Protein AF-A0A455U669-F1 (afdb_monomer_lite)

Foldseek 3Di:
DDDDDDQADAQPPPRATWDDDPQWTAGPVGDIWGQDPVRDTDRDDPVCPCDVCPPDDPVNVVVVVVD

Radius of gyration: 14.65 Å; chains: 1; bounding box: 31×34×31 Å

Structure (mmCIF, N/CA/C/O backbone):
data_AF-A0A455U669-F1
#
_entry.id   AF-A0A455U669-F1
#
loop_
_atom_site.group_PDB
_atom_site.id
_atom_site.type_symbol
_atom_site.label_atom_id
_atom_site.label_alt_id
_atom_site.label_comp_id
_atom_site.label_asym_id
_atom_site.label_entity_id
_atom_site.label_seq_id
_atom_site.pdbx_PDB_ins_code
_atom_site.Cartn_x
_atom_site.Cartn_y
_atom_site.Cartn_z
_atom_site.occupancy
_atom_site.B_iso_or_equiv
_atom_site.auth_seq_id
_atom_site.auth_comp_id
_atom_site.auth_asym_id
_atom_site.auth_atom_id
_atom_site.pdbx_PDB_model_num
ATOM 1 N N . MET A 1 1 ? 1.695 20.697 -9.464 1.00 53.12 1 MET A N 1
ATOM 2 C CA . MET A 1 1 ? 0.855 19.608 -10.000 1.00 53.12 1 MET A CA 1
ATOM 3 C C . MET A 1 1 ? 0.353 18.802 -8.815 1.00 53.12 1 MET A C 1
ATOM 5 O O . MET A 1 1 ? 1.157 18.181 -8.135 1.00 53.12 1 MET A O 1
ATOM 9 N N . SER A 1 2 ? -0.926 18.930 -8.476 1.00 63.59 2 SER A N 1
ATOM 10 C CA . SER A 1 2 ? -1.560 18.203 -7.373 1.00 63.59 2 SER A CA 1
ATOM 11 C C . SER A 1 2 ? -1.932 16.803 -7.856 1.00 63.59 2 SER A C 1
ATOM 13 O O . SER A 1 2 ? -2.719 16.657 -8.786 1.00 63.59 2 SER A O 1
ATOM 15 N N . ILE A 1 3 ? -1.330 15.778 -7.257 1.00 75.62 3 ILE A N 1
ATOM 16 C CA . ILE A 1 3 ? -1.682 14.382 -7.523 1.00 75.62 3 ILE A CA 1
ATOM 17 C C . ILE A 1 3 ? -2.805 14.018 -6.553 1.00 75.62 3 ILE A C 1
ATOM 19 O O . ILE A 1 3 ? -2.602 14.046 -5.339 1.00 75.62 3 ILE A O 1
ATOM 23 N N . THR A 1 4 ? -3.987 13.699 -7.075 1.00 77.12 4 THR A N 1
ATOM 24 C CA . THR A 1 4 ? -5.088 13.182 -6.256 1.00 77.12 4 THR A CA 1
ATOM 25 C C . THR A 1 4 ? -4.848 11.693 -5.999 1.00 77.12 4 THR A C 1
ATOM 27 O O . THR A 1 4 ? -4.729 10.933 -6.962 1.00 77.12 4 THR A O 1
ATOM 30 N N . PRO A 1 5 ? -4.751 11.248 -4.734 1.00 75.19 5 PRO A N 1
ATOM 31 C CA . PRO A 1 5 ? -4.500 9.847 -4.427 1.00 75.19 5 PRO A CA 1
ATOM 32 C C . PRO A 1 5 ? -5.714 8.991 -4.796 1.00 75.19 5 PRO A C 1
ATOM 34 O O . PRO A 1 5 ? -6.854 9.350 -4.499 1.00 75.19 5 PRO A O 1
ATOM 37 N N . PHE A 1 6 ? -5.461 7.842 -5.420 1.00 82.56 6 PHE A N 1
ATOM 38 C CA . PHE A 1 6 ? -6.484 6.836 -5.683 1.00 82.56 6 PHE A CA 1
ATOM 39 C C . PHE A 1 6 ? -6.770 6.045 -4.401 1.00 82.56 6 PHE A C 1
ATOM 41 O O . PHE A 1 6 ? -5.852 5.510 -3.783 1.00 82.56 6 PHE A O 1
ATOM 48 N N . GLN A 1 7 ? -8.037 6.005 -3.988 1.00 81.94 7 GLN A N 1
ATOM 49 C CA . GLN A 1 7 ? -8.441 5.502 -2.666 1.00 81.94 7 GLN A CA 1
ATOM 50 C C . GLN A 1 7 ? -9.142 4.137 -2.729 1.00 81.94 7 GLN A C 1
ATOM 52 O O . GLN A 1 7 ? -9.253 3.462 -1.712 1.00 81.94 7 GLN A O 1
ATOM 57 N N . ALA A 1 8 ? -9.603 3.718 -3.912 1.00 88.75 8 ALA A N 1
ATOM 58 C CA . ALA A 1 8 ? -10.360 2.482 -4.111 1.00 88.75 8 ALA A CA 1
ATOM 59 C C . ALA A 1 8 ? -9.429 1.299 -4.428 1.00 88.75 8 ALA A C 1
ATOM 61 O O . ALA A 1 8 ? -9.432 0.768 -5.536 1.00 88.75 8 ALA A O 1
ATOM 62 N N . LEU A 1 9 ? -8.588 0.918 -3.467 1.00 90.75 9 LEU A N 1
ATOM 63 C CA . LEU A 1 9 ? -7.661 -0.203 -3.625 1.00 90.75 9 LEU A CA 1
ATOM 64 C C . LEU A 1 9 ? -8.351 -1.544 -3.345 1.00 90.75 9 LEU A C 1
ATOM 66 O O . LEU A 1 9 ? -9.163 -1.652 -2.428 1.00 90.75 9 LEU A O 1
ATOM 70 N N . ALA A 1 10 ? -7.975 -2.570 -4.107 1.00 92.88 10 ALA A N 1
ATOM 71 C CA . ALA A 1 10 ? -8.391 -3.950 -3.891 1.00 92.88 10 ALA A CA 1
ATOM 72 C C . ALA A 1 10 ? -7.203 -4.793 -3.422 1.00 92.88 10 ALA A C 1
ATOM 74 O O . ALA A 1 10 ? -6.051 -4.554 -3.800 1.00 92.88 10 ALA A O 1
ATOM 75 N N . CYS A 1 11 ? -7.485 -5.780 -2.586 1.00 92.00 11 CYS A N 1
ATOM 76 C CA . CYS A 1 11 ? -6.491 -6.695 -2.072 1.00 92.00 11 CYS A CA 1
ATOM 77 C C . CYS A 1 11 ? -6.034 -7.660 -3.183 1.00 92.00 11 CYS A C 1
ATOM 79 O O . CYS A 1 11 ? -6.864 -8.307 -3.819 1.00 92.00 11 CYS A O 1
ATOM 81 N N . PRO A 1 12 ? -4.721 -7.818 -3.411 1.00 90.12 12 PRO A N 1
ATOM 82 C CA . PRO A 1 12 ? -4.180 -8.697 -4.452 1.00 90.12 12 PRO A CA 1
ATOM 83 C C . PRO A 1 12 ? -4.389 -10.198 -4.179 1.00 90.12 12 PRO A C 1
ATOM 85 O O . PRO A 1 12 ? -4.071 -11.012 -5.041 1.00 90.12 12 PRO A O 1
ATOM 88 N N . LEU A 1 13 ? -4.844 -10.573 -2.977 1.00 87.75 13 LEU A N 1
ATOM 89 C CA . LEU A 1 13 ? -4.987 -11.969 -2.548 1.00 87.75 13 LEU A CA 1
ATOM 90 C C . LEU A 1 13 ? -6.433 -12.470 -2.627 1.00 87.75 13 LEU A C 1
ATOM 92 O O . LEU A 1 13 ? -6.651 -13.614 -3.011 1.00 87.75 13 LEU A O 1
ATOM 96 N N . ASP A 1 14 ? -7.403 -11.627 -2.278 1.00 91.19 14 ASP A N 1
ATOM 97 C CA . ASP A 1 14 ? -8.827 -11.990 -2.206 1.00 91.19 14 ASP A CA 1
ATOM 98 C C . ASP A 1 14 ? -9.734 -11.085 -3.066 1.00 91.19 14 ASP A C 1
ATOM 100 O O . ASP A 1 14 ? -10.897 -11.414 -3.281 1.00 91.19 14 ASP A O 1
ATOM 104 N N . GLY A 1 15 ? -9.214 -9.975 -3.604 1.00 90.25 15 GLY A N 1
ATOM 105 C CA . GLY A 1 15 ? -9.979 -9.006 -4.392 1.00 90.25 15 GLY A CA 1
ATOM 106 C C . GLY A 1 15 ? -10.895 -8.090 -3.574 1.00 90.25 15 GLY A C 1
ATOM 107 O O . GLY A 1 15 ? -11.577 -7.251 -4.161 1.00 90.25 15 GLY A O 1
ATOM 108 N N . GLU A 1 16 ? -10.914 -8.203 -2.244 1.00 93.94 16 GLU A N 1
ATOM 109 C CA . GLU A 1 16 ? -11.756 -7.378 -1.378 1.00 93.94 16 GLU A CA 1
ATOM 110 C C . GLU A 1 16 ? -11.240 -5.935 -1.267 1.00 93.94 16 GLU A C 1
ATOM 112 O O . GLU A 1 16 ? -10.036 -5.683 -1.416 1.00 93.94 16 GLU A O 1
ATOM 117 N N . PRO A 1 17 ? -12.124 -4.960 -0.979 1.00 93.31 17 PRO A N 1
ATOM 118 C CA . PRO A 1 17 ? -11.712 -3.581 -0.761 1.00 93.31 17 PRO A CA 1
ATOM 119 C C . PRO A 1 17 ? -10.731 -3.473 0.411 1.00 93.31 17 PRO A C 1
ATOM 121 O O . PRO A 1 17 ? -10.933 -4.029 1.494 1.00 93.31 17 PRO A O 1
ATOM 124 N N . LEU A 1 18 ? -9.656 -2.720 0.192 1.00 93.69 18 LEU A N 1
ATOM 125 C CA . LEU A 1 18 ? -8.709 -2.362 1.236 1.00 93.69 18 LEU A CA 1
ATOM 126 C C . LEU A 1 18 ? -9.170 -1.084 1.936 1.00 93.69 18 LEU A C 1
ATOM 128 O O . LEU A 1 18 ? -9.503 -0.088 1.297 1.00 93.69 18 LEU A O 1
ATOM 132 N N . HIS A 1 19 ? -9.110 -1.094 3.263 1.00 92.88 19 HIS A N 1
ATOM 133 C CA . HIS A 1 19 ? -9.394 0.056 4.112 1.00 92.88 19 HIS A CA 1
ATOM 134 C C . HIS A 1 19 ? -8.130 0.509 4.843 1.00 92.88 19 HIS A C 1
ATOM 136 O O . HIS A 1 19 ? -7.315 -0.311 5.270 1.00 92.88 19 HIS A O 1
ATOM 142 N N . VAL A 1 20 ? -7.963 1.821 5.011 1.00 90.94 20 VAL A N 1
ATOM 143 C CA . VAL A 1 20 ? -6.840 2.379 5.774 1.00 90.94 20 VAL A CA 1
ATOM 144 C C . VAL A 1 20 ? -7.082 2.179 7.268 1.00 90.94 20 VAL A C 1
ATOM 146 O O . VAL A 1 20 ? -8.068 2.663 7.820 1.00 90.94 20 VAL A O 1
ATOM 149 N N . ALA A 1 21 ? -6.141 1.516 7.930 1.00 89.56 21 ALA A N 1
ATOM 150 C CA . ALA A 1 21 ? -6.062 1.365 9.374 1.00 89.56 21 ALA A CA 1
ATOM 151 C C . ALA A 1 21 ? -4.711 1.919 9.860 1.00 89.56 21 ALA A C 1
ATOM 153 O O . ALA A 1 21 ? -3.687 1.228 9.859 1.00 89.56 21 ALA A O 1
ATOM 154 N N . GLY A 1 22 ? -4.693 3.199 10.242 1.00 89.06 22 GLY A N 1
ATOM 155 C CA . GLY A 1 22 ? -3.471 3.896 10.648 1.00 89.06 22 GLY A CA 1
ATOM 156 C C . GLY A 1 22 ? -2.462 3.987 9.501 1.00 89.06 22 GLY A C 1
ATOM 157 O O . GLY A 1 22 ? -2.728 4.630 8.492 1.00 89.06 22 GLY A O 1
ATOM 158 N N . ASN A 1 23 ? -1.310 3.328 9.653 1.00 90.56 23 ASN A N 1
ATOM 159 C CA . ASN A 1 23 ? -0.234 3.321 8.655 1.00 90.56 23 ASN A CA 1
ATOM 160 C C . ASN A 1 23 ? -0.225 2.049 7.782 1.00 90.56 23 ASN A C 1
ATOM 162 O O . ASN A 1 23 ? 0.807 1.678 7.219 1.00 90.56 23 ASN A O 1
ATOM 166 N N . THR A 1 24 ? -1.362 1.353 7.712 1.00 91.50 24 THR A N 1
ATOM 167 C CA . THR A 1 24 ? -1.526 0.087 6.989 1.00 91.50 24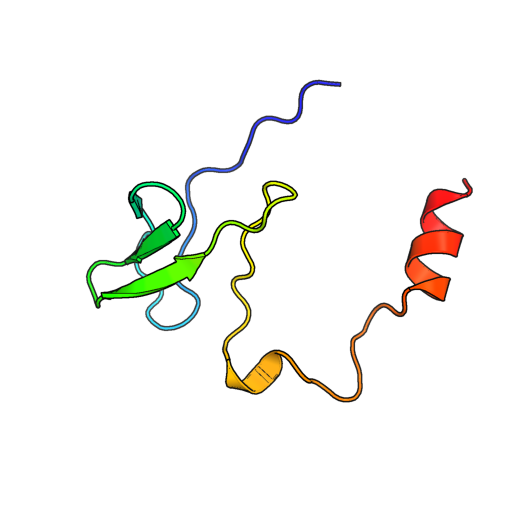 THR A CA 1
ATOM 168 C C . THR A 1 24 ? -2.843 0.063 6.224 1.00 91.50 24 THR A C 1
ATOM 170 O O . THR A 1 24 ? -3.806 0.717 6.618 1.00 91.50 24 THR A O 1
ATOM 173 N N . TRP A 1 25 ? -2.892 -0.701 5.140 1.00 92.62 25 TRP A N 1
ATOM 174 C CA . TRP A 1 25 ? -4.1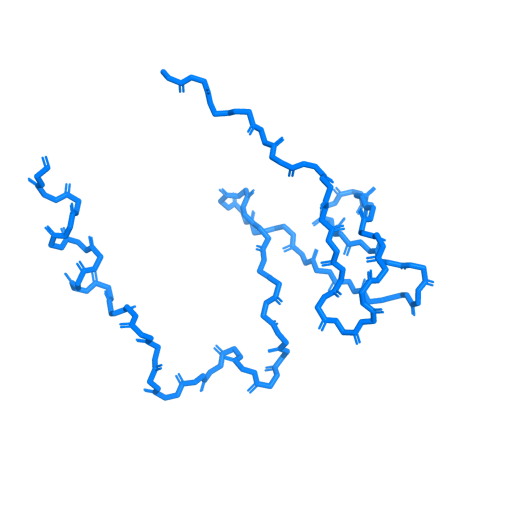13 -1.043 4.417 1.00 92.62 25 TRP A CA 1
ATOM 175 C C . TRP A 1 25 ? -4.525 -2.470 4.755 1.00 92.62 25 TRP A C 1
ATOM 177 O O . TRP A 1 25 ? -3.675 -3.360 4.724 1.00 92.62 25 TRP A O 1
ATOM 187 N N . ARG A 1 26 ? -5.807 -2.694 5.056 1.00 93.75 26 ARG A N 1
ATOM 188 C CA . ARG A 1 26 ? -6.331 -4.000 5.467 1.00 93.75 26 ARG A CA 1
ATOM 189 C C . ARG A 1 26 ? -7.656 -4.347 4.786 1.00 93.75 26 ARG A C 1
ATOM 191 O O . ARG A 1 26 ? -8.527 -3.487 4.694 1.00 93.75 26 ARG A O 1
ATOM 198 N N . CYS A 1 27 ? -7.810 -5.593 4.335 1.00 93.81 27 CYS A N 1
ATOM 199 C CA . CYS A 1 27 ? -9.089 -6.137 3.847 1.00 93.81 27 CYS A CA 1
ATOM 200 C C . CYS A 1 27 ? -9.868 -6.849 4.967 1.00 93.81 27 CYS A C 1
ATOM 202 O O . CYS A 1 27 ? -9.325 -7.095 6.049 1.00 93.81 27 CYS A O 1
ATOM 204 N N . ALA A 1 28 ? -11.124 -7.227 4.709 1.00 92.94 28 ALA A N 1
ATOM 205 C CA . ALA A 1 28 ? -11.955 -7.925 5.692 1.00 92.94 28 ALA A CA 1
ATOM 206 C C . ALA A 1 28 ? -11.414 -9.323 6.054 1.00 92.94 28 ALA A C 1
ATOM 208 O O . ALA A 1 28 ? -11.497 -9.718 7.217 1.00 92.94 28 ALA A O 1
ATOM 209 N N . ALA A 1 29 ? -10.754 -10.019 5.120 1.00 91.12 29 ALA A N 1
ATOM 210 C CA . ALA A 1 29 ? -10.043 -11.274 5.392 1.00 91.12 29 ALA A CA 1
ATOM 211 C C . ALA A 1 29 ? -8.779 -11.128 6.275 1.00 91.12 29 ALA A C 1
ATOM 213 O O . ALA A 1 29 ? -8.217 -12.126 6.723 1.00 91.12 29 ALA A O 1
ATOM 214 N N . GLY A 1 30 ? -8.319 -9.900 6.551 1.00 90.88 30 GLY A N 1
ATOM 215 C CA . GLY A 1 30 ? -7.205 -9.625 7.467 1.00 90.88 30 GLY A CA 1
ATOM 216 C C . GLY A 1 30 ? -5.823 -9.482 6.819 1.00 90.88 30 GLY A C 1
ATOM 217 O O . GLY A 1 30 ? -4.841 -9.283 7.539 1.00 90.88 30 GLY A O 1
ATOM 218 N N .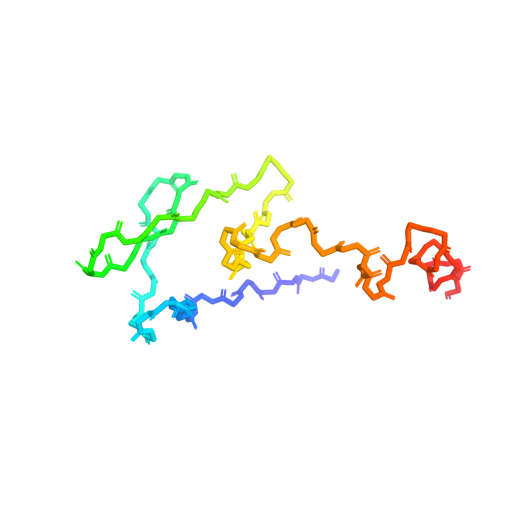 HIS A 1 31 ? -5.714 -9.518 5.486 1.00 91.31 31 HIS A N 1
ATOM 219 C CA . HIS A 1 31 ? -4.461 -9.206 4.789 1.00 91.31 31 HIS A CA 1
ATOM 220 C C . HIS A 1 31 ? -4.065 -7.747 5.021 1.00 91.31 31 HIS A C 1
ATOM 222 O O . HIS A 1 31 ? -4.910 -6.859 4.946 1.00 91.31 31 HIS A O 1
ATOM 228 N N . SER A 1 32 ? -2.784 -7.499 5.306 1.00 90.88 32 SER A N 1
ATOM 229 C CA . SER A 1 32 ? -2.275 -6.189 5.727 1.00 90.88 32 SER A CA 1
ATOM 230 C C . SER A 1 32 ? -1.089 -5.754 4.867 1.00 90.88 32 SER A C 1
ATOM 232 O O . SER A 1 32 ? -0.159 -6.533 4.659 1.00 90.88 32 SER A O 1
ATOM 234 N N . PHE A 1 33 ? -1.098 -4.499 4.415 1.00 90.88 33 PHE A N 1
ATOM 235 C CA . PHE A 1 33 ? -0.045 -3.895 3.596 1.00 90.88 33 PHE A CA 1
ATOM 236 C C . PHE A 1 33 ? 0.429 -2.581 4.223 1.00 90.88 33 PHE A C 1
ATOM 238 O O . PHE A 1 33 ? -0.357 -1.649 4.392 1.00 90.88 33 PHE A O 1
ATOM 245 N N . ASP A 1 34 ? 1.713 -2.488 4.562 1.00 91.44 34 ASP A N 1
ATOM 246 C CA . ASP A 1 34 ? 2.270 -1.303 5.219 1.00 91.44 34 ASP A CA 1
ATOM 247 C C . ASP A 1 34 ? 2.487 -0.144 4.241 1.00 91.44 34 ASP A C 1
ATOM 249 O O . ASP A 1 34 ? 2.964 -0.327 3.114 1.00 91.44 34 ASP A O 1
ATOM 253 N N . ILE A 1 35 ? 2.198 1.072 4.704 1.00 90.88 35 ILE A N 1
ATOM 254 C CA . ILE A 1 35 ? 2.563 2.301 4.002 1.00 90.88 35 ILE A CA 1
ATOM 255 C C . ILE A 1 35 ? 4.047 2.574 4.272 1.00 90.88 35 ILE A C 1
ATOM 257 O O . ILE A 1 35 ? 4.472 2.765 5.415 1.00 90.88 35 ILE A O 1
ATOM 261 N N . ALA A 1 36 ? 4.854 2.587 3.214 1.00 88.44 36 ALA A N 1
ATOM 262 C CA . ALA A 1 36 ? 6.270 2.906 3.289 1.00 88.44 36 ALA A CA 1
ATOM 263 C C . ALA A 1 36 ? 6.482 4.364 3.723 1.00 88.44 36 ALA A C 1
ATOM 265 O O . ALA A 1 36 ? 5.636 5.228 3.503 1.00 88.44 36 ALA A O 1
ATOM 266 N N . LYS A 1 37 ? 7.661 4.677 4.273 1.00 87.38 37 LYS A N 1
ATOM 267 C CA . LYS A 1 37 ? 8.000 6.042 4.729 1.00 87.38 37 LYS A CA 1
ATOM 268 C C . LYS A 1 37 ? 7.895 7.101 3.625 1.00 87.38 37 LYS A C 1
ATOM 270 O O . LYS A 1 37 ? 7.712 8.273 3.918 1.00 87.38 37 LYS A O 1
ATOM 275 N N . GLN A 1 38 ? 8.025 6.687 2.367 1.00 86.81 38 GLN A N 1
ATOM 276 C CA . GLN A 1 38 ? 7.896 7.542 1.188 1.00 86.81 38 GLN A CA 1
ATOM 277 C C . GLN A 1 38 ? 6.433 7.755 0.748 1.00 86.81 38 GLN A C 1
ATOM 279 O O . GLN A 1 38 ? 6.200 8.400 -0.267 1.00 86.81 38 GLN A O 1
ATOM 284 N N . GLY A 1 39 ? 5.455 7.203 1.476 1.00 86.06 39 GLY A N 1
ATOM 285 C CA . GLY A 1 39 ? 4.023 7.405 1.240 1.00 86.06 39 GLY A CA 1
ATOM 286 C C . GLY A 1 39 ? 3.368 6.433 0.254 1.00 86.06 39 GLY A C 1
ATOM 287 O O . GLY A 1 39 ? 2.187 6.592 -0.038 1.00 86.06 39 GLY A O 1
ATOM 288 N N . TYR A 1 40 ? 4.090 5.427 -0.255 1.00 87.12 40 TYR A N 1
ATOM 289 C CA . TYR A 1 40 ? 3.526 4.401 -1.144 1.00 87.12 40 TYR A CA 1
ATOM 290 C C . TYR A 1 40 ? 3.203 3.102 -0.395 1.00 87.12 40 TYR A C 1
ATOM 292 O O . TYR A 1 40 ? 3.824 2.788 0.618 1.00 87.12 40 TYR A O 1
ATOM 300 N N . VAL A 1 41 ? 2.268 2.312 -0.926 1.00 89.75 41 VAL A N 1
ATOM 301 C CA . VAL A 1 41 ? 1.945 0.958 -0.448 1.00 89.75 41 VAL A CA 1
ATOM 302 C C . VAL A 1 41 ? 2.376 -0.069 -1.496 1.00 89.75 41 VAL A C 1
ATOM 304 O O . VAL A 1 41 ? 2.186 0.142 -2.692 1.00 89.75 41 VAL A O 1
ATOM 307 N N . ASN A 1 42 ? 2.998 -1.169 -1.067 1.00 88.12 42 ASN A N 1
ATOM 308 C CA . ASN A 1 42 ? 3.404 -2.251 -1.964 1.00 88.12 42 ASN A CA 1
ATOM 309 C C . ASN A 1 42 ? 2.377 -3.388 -1.900 1.00 88.12 42 ASN A C 1
ATOM 311 O O . ASN A 1 42 ? 2.304 -4.086 -0.891 1.00 88.12 42 ASN A O 1
ATOM 315 N N . LEU A 1 43 ? 1.618 -3.569 -2.982 1.00 87.88 43 LEU A N 1
ATOM 316 C CA . LEU A 1 43 ? 0.588 -4.606 -3.120 1.00 87.88 43 LEU A CA 1
ATOM 317 C C . LEU A 1 43 ? 1.104 -5.873 -3.828 1.00 87.88 43 LEU A C 1
ATOM 319 O O . LEU A 1 43 ? 0.317 -6.687 -4.297 1.00 87.88 43 LEU A O 1
ATOM 323 N N . LEU A 1 44 ? 2.421 -6.063 -3.939 1.00 83.19 44 LEU A N 1
ATOM 324 C CA . LEU A 1 44 ? 2.970 -7.306 -4.475 1.00 83.19 44 LEU A CA 1
ATOM 325 C C . LEU A 1 44 ? 2.824 -8.432 -3.439 1.00 83.19 44 LEU A C 1
ATOM 327 O O . LEU A 1 44 ? 3.250 -8.256 -2.289 1.00 83.19 44 LEU A O 1
ATOM 331 N N . PRO A 1 45 ? 2.299 -9.609 -3.830 1.00 73.81 45 PRO A N 1
ATOM 332 C CA . PRO A 1 45 ? 2.299 -10.785 -2.973 1.00 73.81 45 PRO A CA 1
ATOM 333 C C . PRO A 1 45 ? 3.713 -11.103 -2.472 1.00 73.81 45 PRO A C 1
ATOM 335 O O . PRO A 1 45 ? 4.691 -10.976 -3.212 1.00 73.81 45 PRO A O 1
ATOM 338 N N . VAL A 1 46 ? 3.829 -11.562 -1.221 1.00 66.88 46 VAL A N 1
ATOM 339 C CA . VAL A 1 46 ? 5.114 -11.875 -0.559 1.00 66.88 46 VAL A CA 1
ATOM 340 C C . VAL A 1 46 ? 6.029 -12.758 -1.415 1.00 66.88 46 VAL A C 1
ATOM 342 O O . VAL A 1 46 ? 7.241 -12.553 -1.424 1.00 66.88 46 VAL A O 1
ATOM 345 N N . GLN A 1 47 ? 5.453 -13.686 -2.181 1.00 62.41 47 GLN A N 1
ATOM 346 C CA . GLN A 1 47 ? 6.187 -14.613 -3.046 1.00 62.41 47 GLN A CA 1
ATOM 347 C C . GLN A 1 47 ? 6.863 -13.928 -4.249 1.00 62.41 47 GLN A C 1
ATOM 349 O O . GLN A 1 47 ? 7.829 -14.458 -4.785 1.00 62.41 47 GLN A O 1
ATOM 354 N N . GLN A 1 48 ? 6.411 -12.736 -4.651 1.00 59.91 48 GLN A N 1
ATOM 355 C CA . GLN A 1 48 ? 6.925 -11.999 -5.813 1.00 59.91 48 GLN A CA 1
ATOM 356 C C . GLN A 1 48 ? 7.809 -10.798 -5.440 1.00 59.91 48 GLN A C 1
ATOM 358 O O . GLN A 1 48 ? 8.369 -10.143 -6.316 1.00 59.91 48 GLN A O 1
ATOM 363 N N . LYS A 1 49 ? 8.011 -10.515 -4.142 1.00 59.09 49 LYS A N 1
ATOM 364 C CA . LYS A 1 49 ? 8.833 -9.375 -3.681 1.00 59.09 49 LYS A CA 1
ATOM 365 C C . LYS A 1 49 ? 10.308 -9.450 -4.104 1.00 59.09 49 LYS A C 1
ATOM 367 O O . LYS A 1 49 ? 10.991 -8.431 -4.083 1.00 59.09 49 LYS A O 1
ATOM 372 N N . ARG A 1 50 ? 10.808 -10.644 -4.438 1.00 58.91 50 ARG A N 1
ATOM 373 C CA . ARG A 1 50 ? 12.192 -10.914 -4.863 1.00 58.91 50 ARG A CA 1
ATOM 374 C C . ARG A 1 50 ? 12.232 -11.648 -6.206 1.00 58.91 50 ARG A C 1
ATOM 376 O O . ARG A 1 50 ? 12.980 -12.611 -6.348 1.00 58.91 50 ARG A O 1
ATOM 383 N N . SER A 1 51 ? 11.414 -11.230 -7.177 1.00 59.50 51 SER A N 1
ATOM 384 C CA . SER A 1 51 ? 11.634 -11.686 -8.554 1.00 59.50 51 SER A CA 1
ATOM 385 C C . SER A 1 51 ? 13.079 -11.372 -8.952 1.00 59.50 51 SER A C 1
ATOM 387 O O . SER A 1 51 ? 13.552 -10.255 -8.734 1.00 59.50 51 SER A O 1
ATOM 389 N N . HIS A 1 52 ? 13.779 -12.370 -9.492 1.00 59.47 52 HIS A N 1
ATOM 390 C CA . HIS A 1 52 ? 15.141 -12.219 -10.006 1.00 59.47 52 HIS A CA 1
ATOM 391 C C . HIS A 1 52 ? 15.177 -11.332 -11.261 1.00 59.47 52 HIS A C 1
ATOM 393 O O . HIS A 1 52 ? 16.219 -10.768 -11.581 1.00 59.47 52 HIS A O 1
ATOM 399 N N . ASP A 1 53 ? 14.030 -11.164 -11.925 1.00 59.03 53 ASP A N 1
ATOM 400 C CA . ASP A 1 53 ? 13.848 -10.262 -13.059 1.00 59.03 53 ASP A CA 1
ATOM 401 C C . ASP A 1 53 ? 12.847 -9.145 -12.695 1.00 59.03 53 ASP A C 1
ATOM 403 O O . ASP A 1 53 ? 11.660 -9.215 -13.029 1.00 59.03 53 ASP A O 1
ATOM 407 N N . PRO A 1 54 ? 13.254 -8.144 -11.890 1.00 63.28 54 PRO A N 1
ATOM 408 C CA . PRO A 1 54 ? 12.440 -6.959 -11.674 1.00 63.28 54 PRO A CA 1
ATOM 409 C C . PRO A 1 54 ? 12.449 -6.142 -12.972 1.00 63.28 54 PRO A C 1
ATOM 411 O O . PRO A 1 54 ? 13.490 -5.617 -13.355 1.00 63.28 54 PRO A O 1
ATOM 414 N N . GLY A 1 55 ? 11.297 -6.037 -13.643 1.00 65.31 55 GLY A N 1
ATOM 415 C CA . GLY A 1 55 ? 11.209 -5.496 -15.009 1.00 65.31 55 GLY A CA 1
ATOM 416 C C . GLY A 1 55 ? 11.885 -4.135 -15.228 1.00 65.31 55 GLY A C 1
ATOM 417 O O . GLY A 1 55 ? 12.453 -3.900 -16.289 1.00 65.31 55 GLY A O 1
ATOM 418 N N . ASP A 1 56 ? 11.899 -3.260 -14.218 1.00 70.88 56 ASP A N 1
ATOM 419 C CA . ASP A 1 56 ? 12.632 -1.996 -14.268 1.00 70.88 56 ASP A CA 1
ATOM 420 C C . ASP A 1 56 ? 13.808 -1.985 -13.283 1.00 70.88 56 ASP A C 1
ATOM 422 O O . ASP A 1 56 ? 13.647 -1.911 -12.060 1.00 70.88 56 ASP A O 1
ATOM 426 N N . SER A 1 57 ? 15.027 -1.985 -13.825 1.00 77.19 57 SER A N 1
ATOM 427 C CA . SER A 1 57 ? 16.227 -1.721 -13.032 1.00 77.19 57 SER A CA 1
ATOM 428 C C . SER A 1 57 ? 16.314 -0.240 -12.644 1.00 77.19 57 SER A C 1
ATOM 430 O O . SER A 1 57 ? 15.834 0.648 -13.355 1.00 77.19 57 SER A O 1
ATOM 432 N N . LYS A 1 58 ? 17.011 0.066 -11.541 1.00 77.69 58 LYS A N 1
ATOM 433 C CA . LYS A 1 58 ? 17.249 1.460 -11.112 1.00 77.69 58 LYS A CA 1
ATOM 434 C C . LYS A 1 58 ? 17.863 2.324 -12.225 1.00 77.69 58 LYS A C 1
ATOM 436 O O . LYS A 1 58 ? 17.520 3.497 -12.340 1.00 77.69 58 LYS A O 1
ATOM 441 N N . ALA A 1 59 ? 18.744 1.747 -13.046 1.00 82.75 59 ALA A N 1
ATOM 442 C CA . ALA A 1 59 ? 19.374 2.443 -14.167 1.00 82.75 59 ALA A CA 1
ATOM 443 C C . ALA A 1 59 ? 18.361 2.817 -15.263 1.00 82.75 59 ALA A C 1
ATOM 445 O O . ALA A 1 59 ? 18.403 3.933 -15.777 1.00 82.75 59 ALA A O 1
ATOM 446 N N . MET A 1 60 ? 17.419 1.920 -15.574 1.00 83.19 60 MET A N 1
ATOM 447 C CA . MET A 1 60 ? 16.359 2.171 -16.557 1.00 83.19 60 MET A CA 1
ATOM 448 C C . MET A 1 60 ? 15.385 3.251 -16.081 1.00 83.19 60 MET A C 1
ATOM 450 O O . MET A 1 60 ? 15.047 4.149 -16.849 1.00 83.19 60 MET A O 1
ATOM 454 N N . VAL A 1 61 ? 14.993 3.224 -14.802 1.00 82.56 61 VAL A N 1
ATOM 455 C CA . VAL A 1 61 ? 14.149 4.277 -14.209 1.00 82.56 61 VAL A CA 1
ATOM 456 C C . VAL A 1 61 ? 14.846 5.638 -14.280 1.00 82.56 61 VAL A C 1
ATOM 458 O O . VAL A 1 61 ? 14.242 6.614 -14.719 1.00 82.56 61 VAL A O 1
ATOM 461 N N . ALA A 1 62 ? 16.129 5.704 -13.911 1.00 82.38 62 ALA A N 1
ATOM 462 C CA . ALA A 1 62 ? 16.897 6.945 -13.963 1.00 82.38 62 ALA A CA 1
ATOM 463 C C . ALA A 1 62 ? 17.034 7.491 -15.393 1.00 82.38 62 ALA A C 1
ATOM 465 O O . ALA A 1 62 ? 16.971 8.700 -15.585 1.00 82.38 62 ALA A O 1
ATOM 466 N N . ALA A 1 63 ? 17.192 6.624 -16.398 1.00 85.12 63 ALA A N 1
ATOM 467 C 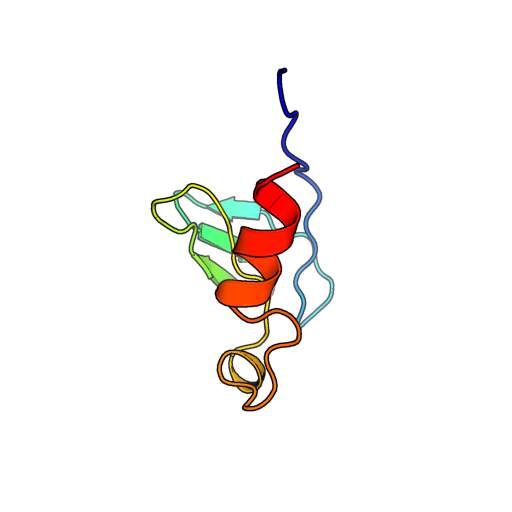CA . ALA A 1 63 ? 17.234 7.046 -17.797 1.00 85.12 63 ALA A CA 1
ATOM 468 C C . ALA A 1 63 ? 15.918 7.705 -18.248 1.00 85.12 63 ALA A C 1
ATOM 470 O O . ALA A 1 63 ? 15.966 8.716 -18.942 1.00 85.12 63 ALA A O 1
ATOM 471 N N . ARG A 1 64 ? 14.759 7.186 -17.810 1.00 83.75 64 ARG A N 1
ATOM 472 C CA . ARG A 1 64 ? 13.438 7.764 -18.128 1.00 83.75 64 ARG A CA 1
ATOM 473 C C . ARG A 1 64 ? 13.175 9.107 -17.436 1.00 83.75 64 ARG A C 1
ATOM 475 O O . ARG A 1 64 ? 12.435 9.907 -17.980 1.00 83.75 64 ARG A O 1
ATOM 482 N N . GLN A 1 65 ? 13.761 9.353 -16.262 1.00 81.19 65 GLN A N 1
ATOM 483 C CA . GLN A 1 65 ? 13.578 10.605 -15.506 1.00 81.19 65 GLN A CA 1
ATOM 484 C C . GLN A 1 65 ? 14.481 11.764 -15.968 1.00 81.19 65 GLN A C 1
ATOM 486 O O . GLN A 1 65 ? 14.350 12.873 -15.460 1.00 81.19 65 GLN A O 1
ATOM 491 N N . ARG A 1 66 ? 15.449 11.512 -16.860 1.00 79.56 66 ARG A N 1
ATOM 492 C CA . ARG A 1 66 ? 16.411 12.527 -17.335 1.00 79.56 66 ARG A CA 1
ATOM 493 C C . ARG A 1 66 ? 15.862 13.441 -18.436 1.00 79.56 66 ARG A C 1
ATOM 495 O O . ARG A 1 66 ? 16.532 14.418 -18.761 1.00 79.56 66 ARG A O 1
ATOM 502 N N . PHE A 1 67 ? 14.707 13.109 -19.004 1.00 64.44 67 PHE A N 1
ATOM 503 C CA . PHE A 1 67 ? 14.022 13.846 -20.066 1.00 64.44 67 PHE A CA 1
ATOM 504 C C . PHE A 1 67 ? 12.6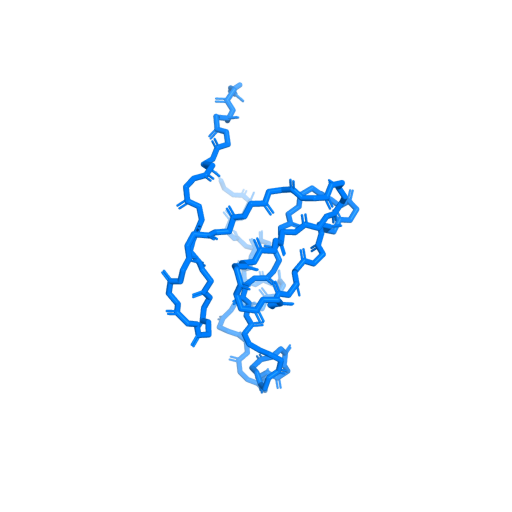39 14.272 -19.576 1.00 64.44 67 PHE A C 1
ATOM 506 O O . PHE 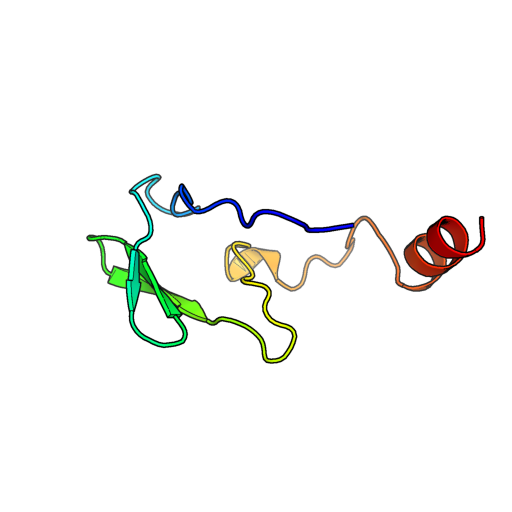A 1 67 ? 12.127 15.276 -20.114 1.00 64.44 67 PHE A O 1
#

pLDDT: mean 81.97, std 11.59, range [53.12, 93.94]

Sequence (67 aa):
MSITPFQALACPLDGEPLHVAGNTWRCAAGHSFDIAKQGYVNLLPVQQKRSHDPGDSKAMVAARQRF

Organism: NCBI:txid115553

InterPro domains:
  IPR029063 S-adenosyl-L-methionine-dependent methyltransferase superfamily [G3DSA:3.40.50.150] (8-67)
  IPR048647 23S rRNA (guanine(745)-N(1))-methyltransferase, N-terminal [PF21302] (10-51)

Secondary structure (DSSP, 8-state):
-PPPPP---B-TTT-PBPEEETTEEE-TT--EEEBPTTS-B--S-GGGTT-SS-SS-HHHHHHHTT-